Protein AF-A0AA44EI32-F1 (afdb_monomer)

Nearest PDB structures (foldseek):
  4z9c-assembly1_F  TM=4.780E-01  e=6.958E+00  Escherichia coli
  2qux-assembly4_K  TM=3.886E-01  e=5.516E+00  Pseudomonas phage PP7
  7zkg-assembly1_A  TM=3.079E-01  e=2.592E+00  Streptomyces griseofuscus

Secondary structure (DSSP, 8-state):
-EE--EEEPPPTTSSSPPPP-S--SSTTT-HHHHHHH-S-EEESSSSS---EE---STT-SHHHHTT-EEEESS-GGG--SGGGSS-EEESSSEEEEEEEEEEEEE-TTSSEEEEEEEEEEE-GGGT--S--EEEEEEEEEEEPPPPPP--

Sequence (151 aa):
MWFDIHLETANYNSERDIKDSSNYASDWDAPYSWENYQSCVLSSDDWHNGRIRICSKDEYTPEFLDGLELLIDPSPETITDRNDFAFQIYLLGHDTVAKHKIKFDRIGNSNRFKITWFGKIARTYVGDHDFKHNFSVMVTSAEFPRLPETL

Mean predicted aligned error: 4.56 Å

Foldseek 3Di:
DWDKDKDKDAFLCPVHDDDFDDDDPDLVRGSVLSNVLGIKIKILPPPANLIHDDDDPVCQDLVNQAFDKDFFQLPVVVPDDQRNGSMWIRGSHGWGKHRKIWHWHDDPPAQWTKIKIKTFIARPVVPGPDRPGMDIDIDPIDGRDDDPPDD

Structure (mmCIF, N/CA/C/O backbone):
data_AF-A0AA44EI32-F1
#
_entry.id   AF-A0AA44EI32-F1
#
loop_
_atom_site.group_PDB
_atom_site.id
_atom_site.type_symbol
_atom_site.label_atom_id
_atom_site.label_alt_id
_atom_site.label_comp_id
_atom_site.label_asym_id
_atom_site.label_entity_id
_atom_site.label_seq_id
_atom_site.pdbx_PDB_ins_code
_atom_site.Cartn_x
_atom_site.Cartn_y
_atom_site.Cartn_z
_atom_site.occupancy
_atom_site.B_iso_or_equiv
_atom_site.auth_seq_id
_atom_site.auth_comp_id
_atom_site.auth_asym_id
_atom_site.auth_atom_id
_atom_site.pdbx_PDB_model_num
ATOM 1 N N . MET A 1 1 ? -8.379 11.515 12.839 1.00 92.50 1 MET A N 1
ATOM 2 C CA . MET A 1 1 ? -7.386 10.458 12.644 1.00 92.50 1 MET A CA 1
ATOM 3 C C . MET A 1 1 ? -6.884 10.484 11.226 1.00 92.50 1 MET A C 1
ATOM 5 O O . MET A 1 1 ? -7.684 10.500 10.294 1.00 92.50 1 MET A O 1
ATOM 9 N N . TRP A 1 2 ? -5.566 10.532 11.108 1.00 92.62 2 TRP A N 1
ATOM 10 C CA . TRP A 1 2 ? -4.834 10.407 9.859 1.00 92.62 2 TRP A CA 1
ATOM 11 C C . TRP A 1 2 ? -3.986 9.152 9.965 1.00 92.62 2 TRP A C 1
ATOM 13 O O . TRP A 1 2 ? -3.463 8.884 11.049 1.00 92.62 2 TRP A O 1
ATOM 23 N N . PHE A 1 3 ? -3.919 8.380 8.892 1.00 92.81 3 PHE A N 1
ATOM 24 C CA . PHE A 1 3 ? -3.063 7.209 8.808 1.00 92.81 3 PHE A CA 1
ATOM 25 C C . PHE A 1 3 ? -1.874 7.521 7.917 1.00 92.81 3 PHE A C 1
ATOM 27 O O . PHE A 1 3 ? -2.048 8.064 6.824 1.00 92.81 3 PHE A O 1
ATOM 34 N N . ASP A 1 4 ? -0.713 7.098 8.397 1.00 93.25 4 ASP A N 1
ATOM 35 C CA . ASP A 1 4 ? 0.4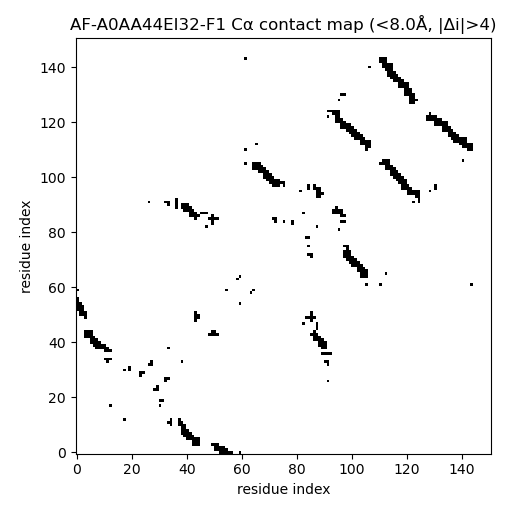62 6.867 7.579 1.00 93.25 4 ASP A CA 1
ATOM 36 C C . ASP A 1 4 ? 0.580 5.351 7.390 1.00 93.25 4 ASP A C 1
ATOM 38 O O . ASP A 1 4 ? 0.490 4.582 8.353 1.00 93.25 4 ASP A O 1
ATOM 42 N N . ILE A 1 5 ? 0.666 4.912 6.137 1.00 93.62 5 ILE A N 1
ATOM 43 C CA . ILE A 1 5 ? 0.754 3.500 5.775 1.00 93.62 5 ILE A CA 1
ATOM 44 C C . ILE A 1 5 ? 2.038 3.320 4.974 1.00 93.62 5 ILE A C 1
ATOM 46 O O . ILE A 1 5 ? 2.211 3.921 3.916 1.00 93.62 5 ILE A O 1
ATOM 50 N N . HIS A 1 6 ? 2.898 2.447 5.482 1.00 94.88 6 HIS A N 1
ATOM 51 C CA . HIS A 1 6 ? 4.189 2.125 4.901 1.00 94.88 6 HIS A CA 1
ATOM 52 C C . HIS A 1 6 ? 4.302 0.608 4.738 1.00 94.88 6 HIS A C 1
ATOM 54 O O . HIS A 1 6 ? 3.961 -0.157 5.646 1.00 94.88 6 HIS A O 1
ATOM 60 N N . LEU A 1 7 ? 4.777 0.172 3.576 1.00 95.06 7 LEU A N 1
ATOM 61 C CA . LEU A 1 7 ? 5.176 -1.199 3.308 1.00 95.06 7 LEU A CA 1
ATOM 62 C C . LEU A 1 7 ? 6.589 -1.215 2.761 1.00 95.06 7 LEU A C 1
ATOM 64 O O . LEU A 1 7 ? 6.894 -0.518 1.798 1.00 95.06 7 LEU A O 1
ATOM 68 N N . GLU A 1 8 ? 7.384 -2.121 3.304 1.00 95.75 8 GLU A N 1
ATOM 69 C CA . GLU A 1 8 ? 8.676 -2.484 2.760 1.00 95.75 8 GLU A CA 1
ATOM 70 C C . GLU A 1 8 ? 8.752 -4.009 2.671 1.00 95.75 8 GLU A C 1
ATOM 72 O O . GLU A 1 8 ? 8.406 -4.727 3.617 1.00 95.75 8 GLU A O 1
ATOM 77 N N . THR A 1 9 ? 9.150 -4.526 1.510 1.00 93.69 9 THR A N 1
ATOM 78 C CA . THR A 1 9 ? 9.462 -5.951 1.376 1.00 93.69 9 THR A CA 1
ATOM 79 C C . THR A 1 9 ? 10.836 -6.239 1.964 1.00 93.69 9 THR A C 1
ATOM 81 O O . THR A 1 9 ? 11.702 -5.372 2.004 1.00 93.69 9 THR A O 1
ATOM 84 N N . ALA A 1 10 ? 11.100 -7.494 2.323 1.00 93.62 10 ALA A N 1
ATOM 85 C CA . ALA A 1 10 ? 12.484 -7.916 2.507 1.00 93.62 10 ALA A CA 1
ATOM 86 C C . ALA A 1 10 ? 13.301 -7.662 1.223 1.00 93.62 10 ALA A C 1
ATOM 88 O O . AL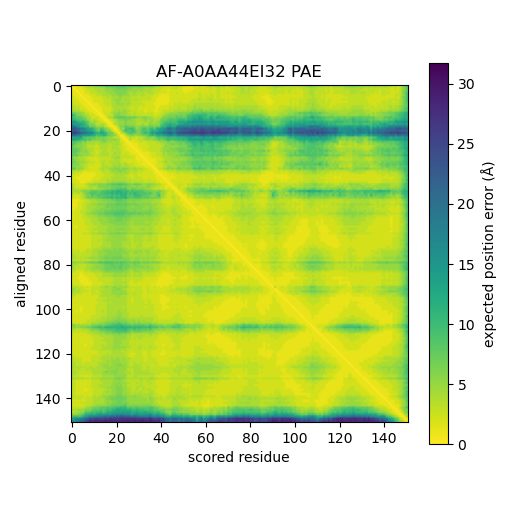A A 1 10 ? 12.741 -7.552 0.124 1.00 93.62 10 ALA A O 1
ATOM 89 N N . ASN A 1 11 ? 14.626 -7.618 1.366 1.00 92.56 11 ASN A N 1
ATOM 90 C CA . ASN A 1 11 ? 15.524 -7.548 0.218 1.00 92.56 11 ASN A CA 1
ATOM 91 C C . ASN A 1 11 ? 15.239 -8.701 -0.755 1.00 92.56 11 ASN A C 1
ATOM 93 O O . ASN A 1 11 ? 14.984 -9.832 -0.333 1.00 92.56 11 ASN A O 1
ATOM 97 N N . TYR A 1 12 ? 15.339 -8.432 -2.052 1.00 90.19 12 TYR A N 1
ATOM 98 C CA . TYR A 1 12 ? 15.014 -9.374 -3.119 1.00 90.19 12 TYR A CA 1
ATOM 99 C C . TYR A 1 12 ? 15.799 -10.695 -3.018 1.00 90.19 12 TYR A C 1
ATOM 101 O O . TYR A 1 12 ? 15.270 -11.766 -3.308 1.00 90.19 12 TYR A O 1
ATOM 109 N N . ASN A 1 13 ? 17.040 -10.636 -2.535 1.00 88.94 13 ASN A N 1
ATOM 110 C CA . ASN A 1 13 ? 17.923 -11.788 -2.333 1.00 88.94 13 ASN A CA 1
ATOM 111 C C . ASN A 1 13 ? 17.872 -12.385 -0.909 1.00 88.94 13 ASN A C 1
ATOM 113 O O . ASN A 1 13 ? 18.720 -13.199 -0.553 1.00 88.94 13 ASN A O 1
ATOM 117 N N . SER A 1 14 ? 16.901 -12.001 -0.074 1.00 90.81 14 SER A N 1
ATOM 118 C CA . SER A 1 14 ? 16.843 -12.436 1.334 1.00 90.81 14 SER A CA 1
ATOM 119 C C . SER A 1 14 ? 16.556 -13.930 1.524 1.00 90.81 14 SER A C 1
ATOM 121 O O . SER A 1 14 ? 16.984 -14.510 2.520 1.00 90.81 14 SER A O 1
ATOM 123 N N . GLU A 1 15 ? 15.858 -14.566 0.582 1.00 86.56 15 GLU A N 1
ATOM 124 C CA . GLU A 1 15 ? 15.464 -15.979 0.686 1.00 86.56 15 GLU A CA 1
ATOM 125 C C . GLU A 1 15 ? 16.346 -16.920 -0.146 1.00 86.56 15 GLU A C 1
ATOM 127 O O . GLU A 1 15 ? 16.324 -18.136 0.059 1.00 86.56 15 GLU A O 1
ATOM 132 N N . ARG A 1 16 ? 17.100 -16.385 -1.116 1.00 83.44 16 ARG A N 1
ATOM 133 C CA . ARG A 1 16 ? 17.924 -17.177 -2.035 1.00 83.44 16 ARG A CA 1
ATOM 134 C C . ARG A 1 16 ? 18.987 -16.338 -2.732 1.00 83.44 16 ARG A C 1
ATOM 136 O O . ARG A 1 16 ? 18.761 -15.171 -3.043 1.00 83.44 16 ARG A O 1
ATOM 143 N N . ASP A 1 17 ? 20.066 -17.006 -3.124 1.00 83.81 17 ASP A N 1
ATOM 144 C CA . ASP A 1 17 ? 21.022 -16.451 -4.077 1.00 83.81 17 ASP A CA 1
ATOM 145 C C . ASP A 1 17 ? 20.391 -16.329 -5.470 1.00 83.81 17 ASP A C 1
ATOM 147 O O . ASP A 1 17 ? 19.712 -17.240 -5.972 1.00 83.81 17 ASP A O 1
ATOM 151 N N . ILE A 1 18 ? 20.653 -15.205 -6.125 1.00 81.75 18 ILE A N 1
ATOM 152 C CA . ILE A 1 18 ? 20.192 -14.934 -7.479 1.00 81.75 18 ILE A CA 1
ATOM 153 C C . ILE A 1 18 ? 21.303 -15.307 -8.459 1.00 81.75 18 ILE A C 1
ATOM 155 O O . ILE A 1 18 ? 22.411 -14.779 -8.422 1.00 81.75 18 ILE A O 1
ATOM 159 N N . LYS A 1 19 ? 21.009 -16.250 -9.357 1.00 76.94 19 LYS A N 1
ATOM 160 C CA . LYS A 1 19 ? 21.884 -16.563 -10.489 1.00 76.94 19 LYS A CA 1
ATOM 161 C C . LYS A 1 19 ? 21.420 -15.757 -11.684 1.00 76.94 19 LYS A C 1
ATOM 163 O O . LYS A 1 19 ? 20.290 -15.946 -12.131 1.00 76.94 19 LYS A O 1
ATOM 168 N N . ASP A 1 20 ? 22.289 -14.892 -12.183 1.00 73.75 20 ASP A N 1
ATOM 169 C CA . ASP A 1 20 ? 21.972 -14.063 -13.333 1.00 73.75 20 ASP A CA 1
ATOM 170 C C . ASP A 1 20 ? 22.254 -14.794 -14.657 1.00 73.75 20 ASP A C 1
ATOM 172 O O . ASP A 1 20 ? 23.209 -15.563 -14.792 1.00 73.75 20 ASP A O 1
ATOM 176 N N . SER A 1 21 ? 21.389 -14.563 -15.635 1.00 73.88 21 SER A N 1
ATOM 177 C CA . SER A 1 21 ? 21.465 -15.060 -17.004 1.00 73.88 21 SER A CA 1
ATOM 178 C C . SER A 1 21 ? 21.317 -13.877 -17.956 1.00 73.88 21 SER A C 1
ATOM 180 O O . SER A 1 21 ? 20.648 -12.906 -17.642 1.00 73.88 21 SER A O 1
ATOM 182 N N . SER A 1 22 ? 21.930 -13.918 -19.132 1.00 67.62 22 SER A N 1
ATOM 183 C CA . SER A 1 22 ? 22.077 -12.711 -19.954 1.00 67.62 22 SER A CA 1
ATOM 184 C C . SER A 1 22 ? 20.922 -12.410 -20.925 1.00 67.62 22 SER A C 1
ATOM 186 O O . SER A 1 22 ? 21.109 -11.589 -21.815 1.00 67.62 22 SER A O 1
ATOM 188 N N . ASN A 1 23 ? 19.739 -13.026 -20.789 1.00 80.56 23 ASN A N 1
ATOM 189 C CA . ASN A 1 23 ? 18.624 -12.842 -21.734 1.00 80.56 23 ASN A CA 1
ATOM 190 C C . ASN A 1 23 ? 17.257 -12.766 -21.028 1.00 80.56 23 ASN A C 1
ATOM 192 O O . ASN A 1 23 ? 16.632 -13.799 -20.782 1.00 80.56 23 ASN A O 1
ATOM 196 N N . TYR A 1 24 ? 16.762 -11.550 -20.780 1.00 84.94 24 TYR A N 1
ATOM 197 C CA . TYR A 1 24 ? 15.423 -11.298 -20.229 1.00 84.94 24 TYR A CA 1
ATOM 198 C C . TYR A 1 24 ? 14.552 -10.515 -21.210 1.00 84.94 24 TYR A C 1
ATOM 200 O O . TYR A 1 24 ? 15.053 -9.704 -21.988 1.00 84.94 24 TYR A O 1
ATOM 208 N N . ALA A 1 25 ? 13.242 -10.761 -21.174 1.00 85.81 25 ALA A N 1
ATOM 209 C CA . ALA A 1 25 ? 12.279 -10.079 -22.037 1.00 85.81 25 ALA A CA 1
ATOM 210 C C . ALA A 1 25 ? 11.913 -8.671 -21.532 1.00 85.81 25 ALA A C 1
ATOM 212 O O . ALA A 1 25 ? 11.505 -7.826 -22.329 1.00 85.81 25 ALA A O 1
ATOM 213 N N . SER A 1 26 ? 12.053 -8.415 -20.228 1.00 85.25 26 SER A N 1
ATOM 214 C CA . SER A 1 26 ? 11.779 -7.122 -19.600 1.00 85.25 26 SER A CA 1
ATOM 215 C C . SER A 1 26 ? 12.538 -6.958 -18.279 1.00 85.25 26 SER A C 1
ATOM 217 O O . SER A 1 26 ? 13.021 -7.939 -17.712 1.00 85.25 26 SER A O 1
ATOM 219 N N . ASP A 1 27 ? 12.577 -5.734 -17.744 1.00 84.81 27 ASP A N 1
ATOM 220 C CA . ASP A 1 27 ? 13.154 -5.459 -16.420 1.00 84.81 27 ASP A CA 1
ATOM 221 C C . ASP A 1 27 ? 12.444 -6.219 -15.292 1.00 84.81 27 ASP A C 1
ATOM 223 O O . ASP A 1 27 ? 13.075 -6.571 -14.302 1.00 84.81 27 ASP A O 1
ATOM 227 N N . TRP A 1 28 ? 11.143 -6.496 -15.441 1.00 86.75 28 TRP A N 1
ATOM 228 C CA . TRP A 1 28 ? 10.377 -7.280 -14.470 1.00 86.75 28 TRP A CA 1
ATOM 229 C C . TRP A 1 28 ? 10.840 -8.738 -14.423 1.00 86.75 28 TRP A C 1
ATOM 231 O O . TRP A 1 28 ? 10.767 -9.368 -13.369 1.00 86.75 28 TRP A O 1
ATOM 241 N N . ASP A 1 29 ? 11.352 -9.258 -15.540 1.00 87.00 29 ASP A N 1
ATOM 242 C CA . ASP A 1 29 ? 11.863 -10.625 -15.648 1.00 87.00 29 ASP A CA 1
ATOM 243 C C . ASP A 1 29 ? 13.344 -10.732 -15.254 1.00 87.00 29 ASP A C 1
ATOM 245 O O . ASP A 1 29 ? 13.836 -11.839 -15.042 1.00 87.00 29 ASP A O 1
ATOM 249 N N . ALA A 1 30 ? 14.055 -9.601 -15.168 1.00 88.69 30 ALA A N 1
ATOM 250 C CA . ALA A 1 30 ? 15.494 -9.531 -14.944 1.00 88.69 30 ALA A CA 1
ATOM 251 C C . ALA A 1 30 ? 15.830 -9.425 -13.445 1.00 88.69 30 ALA A C 1
ATOM 253 O O . ALA A 1 30 ? 15.662 -8.354 -12.861 1.00 88.69 30 ALA A O 1
ATOM 254 N N . PRO A 1 31 ? 16.369 -10.475 -12.794 1.00 88.19 31 PRO A N 1
ATOM 255 C CA . PRO A 1 31 ? 16.704 -10.451 -11.373 1.00 88.19 31 PRO A CA 1
ATOM 256 C C . PRO A 1 31 ? 17.673 -9.331 -10.979 1.00 88.19 31 PRO A C 1
ATOM 258 O O . PRO A 1 31 ? 17.522 -8.768 -9.900 1.00 88.19 31 PRO A O 1
ATOM 261 N N . TYR A 1 32 ? 18.612 -8.967 -11.861 1.00 84.44 32 TYR A N 1
ATOM 262 C CA . TYR A 1 32 ? 19.514 -7.829 -11.656 1.00 84.44 32 TYR A CA 1
ATOM 263 C C . TYR A 1 32 ? 18.759 -6.512 -11.425 1.00 84.44 32 TYR A C 1
ATOM 265 O O . TYR A 1 32 ? 19.161 -5.719 -10.576 1.00 84.44 32 TYR A O 1
ATOM 273 N N . SER A 1 33 ? 17.645 -6.281 -12.130 1.00 87.56 33 SER A N 1
ATOM 274 C CA . SER A 1 33 ? 16.826 -5.084 -11.930 1.00 87.56 33 SER A CA 1
ATOM 275 C C . SER A 1 33 ? 16.333 -5.017 -10.490 1.00 87.56 33 SER A C 1
ATOM 277 O O . SER A 1 33 ? 16.551 -4.017 -9.823 1.00 87.56 33 SER A O 1
ATOM 279 N N . TRP A 1 34 ? 15.772 -6.104 -9.968 1.00 88.62 34 TRP A N 1
ATOM 280 C CA . TRP A 1 34 ? 15.291 -6.178 -8.588 1.00 88.62 34 TRP A CA 1
ATOM 281 C C . TRP A 1 34 ? 16.409 -6.073 -7.545 1.00 88.62 34 TRP A C 1
ATOM 283 O O . TRP A 1 34 ? 16.233 -5.402 -6.532 1.00 88.62 34 TRP A O 1
ATOM 293 N N . GLU A 1 35 ? 17.571 -6.687 -7.791 1.00 86.06 35 GLU A N 1
ATOM 294 C CA . GLU A 1 35 ? 18.724 -6.563 -6.891 1.00 86.06 35 GLU A CA 1
ATOM 295 C C . GLU A 1 35 ? 19.225 -5.124 -6.768 1.00 86.06 35 GLU A C 1
ATOM 297 O O . GLU A 1 35 ? 19.565 -4.700 -5.664 1.00 86.06 35 GLU A O 1
ATOM 302 N N . ASN A 1 36 ? 19.231 -4.357 -7.862 1.00 86.31 36 ASN A N 1
ATOM 303 C CA . ASN A 1 36 ? 19.679 -2.962 -7.831 1.00 86.31 36 ASN A CA 1
ATOM 304 C C . ASN A 1 36 ? 18.823 -2.080 -6.921 1.00 86.31 36 ASN A C 1
ATOM 306 O O . ASN A 1 36 ? 19.341 -1.133 -6.333 1.00 86.31 36 ASN A O 1
ATOM 310 N N . TYR A 1 37 ? 17.527 -2.372 -6.827 1.00 86.19 37 TYR A N 1
ATOM 311 C CA . TYR A 1 37 ? 16.586 -1.604 -6.012 1.00 86.19 37 TYR A CA 1
ATOM 312 C C . TYR A 1 37 ? 16.361 -2.213 -4.623 1.00 86.19 37 TYR A C 1
ATOM 314 O O . TYR A 1 37 ? 15.800 -1.552 -3.758 1.00 86.19 37 TYR A O 1
ATOM 322 N N . GLN A 1 38 ? 16.891 -3.417 -4.386 1.00 88.88 38 GLN A N 1
ATOM 323 C CA . GLN A 1 38 ? 16.936 -4.144 -3.115 1.00 88.88 38 GLN A CA 1
ATOM 324 C C . GLN A 1 38 ? 15.567 -4.540 -2.559 1.00 88.88 38 GLN A C 1
ATOM 326 O O . GLN A 1 38 ? 15.253 -5.728 -2.547 1.00 88.88 38 GLN A O 1
ATOM 331 N N . SER A 1 39 ? 14.765 -3.586 -2.098 1.00 93.00 39 SER A N 1
ATOM 332 C CA . SER A 1 39 ? 13.432 -3.787 -1.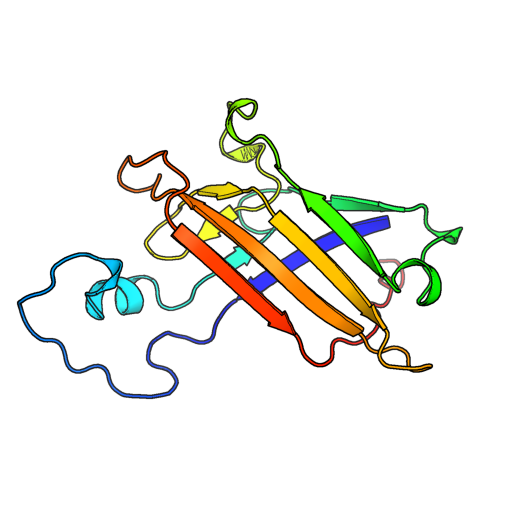534 1.00 93.00 39 SER A CA 1
ATOM 333 C C . SER A 1 39 ? 12.402 -2.953 -2.295 1.00 93.00 39 SER A C 1
ATOM 335 O O . SER A 1 39 ? 12.702 -1.919 -2.889 1.00 93.00 39 SER A O 1
ATOM 337 N N . CYS A 1 40 ? 11.154 -3.419 -2.296 1.00 94.50 40 CYS A N 1
ATOM 338 C CA . CYS A 1 40 ? 10.030 -2.595 -2.705 1.00 94.50 40 CYS A CA 1
ATOM 339 C C . CYS A 1 40 ? 9.565 -1.785 -1.502 1.00 94.50 40 CYS A C 1
ATOM 341 O O . CYS A 1 40 ? 9.117 -2.379 -0.520 1.00 94.50 40 CYS A O 1
ATOM 343 N N . VAL A 1 41 ? 9.573 -0.461 -1.621 1.00 96.75 41 VAL A N 1
ATOM 344 C CA . VAL A 1 41 ? 8.997 0.451 -0.631 1.00 96.75 41 VAL A CA 1
ATOM 345 C C . VAL A 1 41 ? 7.773 1.134 -1.227 1.00 96.75 41 VAL A C 1
ATOM 347 O O . VAL A 1 41 ? 7.822 1.664 -2.334 1.00 96.75 41 VAL A O 1
ATOM 350 N N . LEU A 1 42 ? 6.667 1.123 -0.494 1.00 96.88 42 LEU A N 1
ATOM 351 C CA . LEU A 1 42 ? 5.411 1.783 -0.828 1.00 96.88 42 LEU A CA 1
ATOM 352 C C . LEU A 1 42 ? 4.949 2.547 0.411 1.00 96.88 42 LEU A C 1
ATOM 354 O O . LEU A 1 42 ? 4.526 1.922 1.382 1.00 96.88 42 LEU A O 1
ATOM 358 N N . SER A 1 43 ? 5.013 3.877 0.382 1.00 96.56 43 SER A N 1
ATOM 359 C CA . SER A 1 43 ? 4.744 4.682 1.576 1.00 96.56 43 SER A CA 1
ATOM 360 C C . SER A 1 43 ? 3.930 5.938 1.303 1.00 96.56 43 SER A C 1
ATOM 362 O O . SER A 1 43 ? 4.054 6.551 0.241 1.00 96.56 43 SER A O 1
ATOM 364 N N . SER A 1 44 ? 3.112 6.329 2.282 1.00 95.12 44 SER A N 1
ATOM 365 C CA . SER A 1 44 ? 2.455 7.638 2.343 1.00 95.12 44 SER A CA 1
ATOM 366 C C . SER A 1 44 ? 3.299 8.720 3.032 1.00 95.12 44 SER A C 1
ATOM 368 O O . SER A 1 44 ? 2.897 9.880 3.013 1.00 95.12 44 SER A O 1
ATOM 370 N N . ASP A 1 45 ? 4.420 8.369 3.669 1.00 93.06 45 ASP A N 1
ATOM 371 C CA . ASP A 1 45 ? 5.257 9.305 4.446 1.00 93.06 45 ASP A CA 1
ATOM 372 C C . ASP A 1 45 ? 6.736 9.362 4.022 1.00 93.06 45 ASP A C 1
ATOM 374 O O . ASP A 1 45 ? 7.453 10.283 4.422 1.00 93.06 45 ASP A O 1
ATOM 378 N N . ASP A 1 46 ? 7.183 8.449 3.156 1.00 89.31 46 ASP A N 1
ATOM 379 C CA . ASP A 1 46 ? 8.490 8.571 2.515 1.00 89.31 46 ASP A CA 1
ATOM 380 C C . ASP A 1 46 ? 8.402 9.489 1.295 1.00 89.31 46 ASP A C 1
ATOM 382 O O . ASP A 1 46 ? 7.435 9.467 0.523 1.00 89.31 46 ASP A O 1
ATOM 386 N N . TRP A 1 47 ? 9.443 10.306 1.115 1.00 90.75 47 TRP A N 1
ATOM 387 C CA . TRP A 1 47 ? 9.634 11.287 0.030 1.00 90.75 47 TRP A CA 1
ATOM 388 C C . TRP A 1 47 ? 8.584 12.408 -0.075 1.00 90.75 47 TRP A C 1
ATOM 390 O O . TRP A 1 47 ? 8.837 13.406 -0.747 1.00 90.75 47 TRP A O 1
ATOM 400 N N . HIS A 1 48 ? 7.441 12.283 0.597 1.00 87.69 48 HIS A N 1
ATOM 401 C CA . HIS A 1 48 ? 6.337 13.241 0.618 1.00 87.69 48 HIS A CA 1
ATOM 402 C C . HIS A 1 48 ? 5.451 13.007 1.858 1.00 87.69 48 HIS A C 1
ATOM 404 O O . HIS A 1 48 ? 5.720 12.119 2.658 1.00 87.6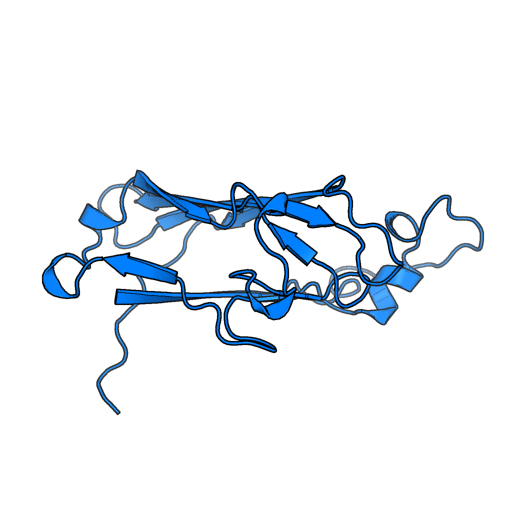9 48 HIS A O 1
ATOM 410 N N . ASN A 1 49 ? 4.392 13.803 2.028 1.00 86.19 49 ASN A N 1
ATOM 411 C CA . ASN A 1 49 ? 3.457 13.686 3.150 1.00 86.19 49 ASN A CA 1
ATOM 412 C C . ASN A 1 49 ? 2.019 13.503 2.639 1.00 86.19 49 ASN A C 1
ATOM 414 O O . ASN A 1 49 ? 1.251 14.464 2.576 1.00 86.19 49 ASN A O 1
ATOM 418 N N . GLY A 1 50 ? 1.689 12.273 2.246 1.00 86.44 50 GLY A N 1
ATOM 419 C CA . GLY A 1 50 ? 0.422 11.902 1.618 1.00 86.44 50 GLY A CA 1
ATOM 420 C C . GLY A 1 50 ? -0.746 11.678 2.582 1.00 86.44 50 GLY A C 1
ATOM 421 O O . GLY A 1 50 ? -1.884 11.751 2.132 1.00 86.44 50 GLY A O 1
ATOM 422 N N . ARG A 1 51 ? -0.479 11.427 3.880 1.00 88.19 51 ARG A N 1
ATOM 423 C CA . ARG A 1 51 ? -1.426 11.277 5.018 1.00 88.19 51 ARG A CA 1
ATOM 424 C C . ARG A 1 51 ? -2.897 11.065 4.647 1.00 88.19 51 ARG A C 1
ATOM 426 O O . ARG A 1 51 ? -3.599 11.979 4.219 1.00 88.19 51 ARG A O 1
ATOM 433 N N . ILE A 1 52 ? -3.452 9.912 5.001 1.00 93.38 52 ILE A N 1
ATOM 434 C CA . ILE A 1 52 ? -4.829 9.567 4.622 1.00 93.38 52 ILE A CA 1
ATOM 435 C C . ILE A 1 52 ? -5.791 9.892 5.764 1.00 93.38 52 ILE A C 1
ATOM 437 O O . ILE A 1 52 ? -5.674 9.351 6.865 1.00 93.38 52 ILE A O 1
ATOM 441 N N . ARG A 1 53 ? -6.774 10.770 5.529 1.00 93.44 53 ARG A N 1
ATOM 442 C CA . ARG A 1 53 ? -7.803 11.090 6.533 1.00 93.44 53 ARG A CA 1
ATOM 443 C C . ARG A 1 53 ? -8.813 9.950 6.642 1.00 93.44 53 ARG A C 1
ATOM 445 O O . ARG A 1 53 ? -9.452 9.609 5.655 1.00 93.44 53 ARG A O 1
ATOM 452 N N . ILE A 1 54 ? -9.007 9.427 7.854 1.00 94.44 54 ILE A N 1
ATOM 453 C CA . ILE A 1 54 ? -9.869 8.259 8.099 1.00 94.44 54 ILE A CA 1
ATOM 454 C C . ILE A 1 54 ? -11.174 8.637 8.804 1.00 94.44 54 ILE A C 1
ATOM 456 O O . ILE A 1 54 ? -12.256 8.477 8.253 1.00 94.44 54 ILE A O 1
ATOM 460 N N . CYS A 1 55 ? -11.085 9.153 10.026 1.00 94.31 55 CYS A N 1
ATOM 461 C CA . CYS A 1 55 ? -12.245 9.448 10.875 1.00 94.31 55 CYS A CA 1
ATOM 462 C C . CYS A 1 55 ? -11.911 10.530 11.907 1.00 94.31 55 CYS A C 1
ATOM 464 O O . CYS A 1 55 ? -10.789 11.045 11.926 1.00 94.31 55 CYS A O 1
ATOM 466 N N . SER A 1 56 ? -12.850 10.923 12.765 1.00 94.94 56 SER A N 1
ATOM 467 C CA . SER A 1 56 ? -12.531 11.707 13.967 1.00 94.94 56 SER A CA 1
ATOM 468 C C . SER A 1 56 ? -11.824 10.845 15.027 1.00 94.94 56 SER A C 1
ATOM 470 O O . SER A 1 56 ? -11.736 9.628 14.899 1.00 94.94 56 SER A O 1
ATOM 472 N N . LYS A 1 57 ? -11.259 11.469 16.070 1.00 93.25 57 LYS A N 1
ATOM 473 C CA . LYS A 1 57 ? -10.600 10.721 17.156 1.00 93.25 57 LYS A CA 1
ATOM 474 C C . LYS A 1 57 ? -11.596 9.862 17.943 1.00 93.25 57 LYS A C 1
ATOM 476 O O . LYS A 1 57 ? -11.251 8.745 18.304 1.00 93.25 57 LYS A O 1
ATOM 481 N N . ASP A 1 58 ? -12.806 10.365 18.166 1.00 93.62 58 ASP A N 1
ATOM 482 C CA . ASP A 1 58 ? -13.827 9.688 18.975 1.00 93.62 58 ASP A CA 1
ATOM 483 C C . ASP A 1 58 ? -14.421 8.462 18.263 1.00 93.62 58 ASP A C 1
ATOM 485 O O . ASP A 1 58 ? -14.866 7.519 18.907 1.00 93.62 58 ASP A O 1
ATOM 489 N N . GLU A 1 59 ? -14.373 8.444 16.930 1.00 95.25 59 GLU A N 1
ATOM 490 C CA . GLU A 1 59 ? -14.792 7.303 16.108 1.00 95.25 59 GLU A CA 1
ATOM 491 C C . GLU A 1 59 ? -13.717 6.210 16.009 1.00 95.25 59 GLU A C 1
ATOM 493 O O . GLU A 1 59 ? -14.015 5.098 15.575 1.00 95.25 59 GLU A O 1
ATOM 498 N N . TYR A 1 60 ? -12.467 6.498 16.391 1.00 95.19 60 TYR A N 1
ATOM 499 C CA . TYR A 1 60 ? -11.338 5.591 16.193 1.00 95.19 60 TYR A CA 1
ATOM 500 C C . TYR A 1 60 ? -11.375 4.401 17.156 1.00 95.19 60 TYR A C 1
ATOM 502 O O . TYR A 1 60 ? -10.767 4.399 18.227 1.00 95.19 60 TYR A O 1
ATOM 510 N N . THR A 1 61 ? -12.102 3.372 16.739 1.00 95.25 61 THR A N 1
ATOM 511 C CA . THR A 1 61 ? -12.368 2.152 17.499 1.00 95.25 61 THR A CA 1
ATOM 512 C C . THR A 1 61 ? -12.131 0.917 16.625 1.00 95.25 61 THR A C 1
ATOM 514 O O . THR A 1 61 ? -12.204 1.013 15.394 1.00 95.25 61 THR A O 1
ATOM 517 N N . PRO A 1 62 ? -11.855 -0.260 17.215 1.00 95.69 62 PRO A N 1
ATOM 518 C CA . PRO A 1 62 ? -11.790 -1.507 16.458 1.00 95.69 62 PRO A CA 1
ATOM 519 C C . PRO A 1 62 ? -13.073 -1.802 15.669 1.00 95.69 62 PRO A C 1
ATOM 521 O O . PRO A 1 62 ? -13.003 -2.341 14.572 1.00 95.69 62 PRO A O 1
ATOM 524 N N . GLU A 1 63 ? -14.233 -1.437 16.213 1.00 95.81 63 GLU A N 1
ATOM 525 C CA . GLU A 1 63 ? -15.543 -1.612 15.583 1.00 95.81 63 GLU A CA 1
ATOM 526 C C . GLU A 1 63 ? -15.703 -0.727 14.345 1.00 95.81 63 GLU A C 1
ATOM 528 O O . GLU A 1 63 ? -16.271 -1.168 13.354 1.00 95.81 63 GLU A O 1
ATOM 533 N N . PHE A 1 64 ? -15.174 0.498 14.375 1.00 95.88 64 PHE A N 1
ATOM 534 C CA . PHE A 1 64 ? -15.177 1.384 13.213 1.00 95.88 64 PHE A CA 1
ATOM 535 C C . PHE A 1 64 ? -14.285 0.862 12.076 1.00 95.88 64 PHE A C 1
ATOM 537 O O . PHE A 1 64 ? -14.644 0.986 10.908 1.00 95.88 64 PHE A O 1
ATOM 544 N N . LEU A 1 65 ? -13.113 0.300 12.401 1.00 95.88 65 LEU A N 1
ATOM 545 C CA . LEU A 1 65 ? -12.213 -0.250 11.381 1.00 95.88 65 LEU A CA 1
ATOM 546 C C . LEU A 1 65 ? -12.711 -1.571 10.790 1.00 95.88 65 LEU A C 1
ATOM 548 O O . LEU A 1 65 ? -12.269 -1.940 9.705 1.00 95.88 65 LEU A O 1
ATOM 552 N N . ASP A 1 66 ? -13.589 -2.299 11.478 1.00 97.19 66 ASP A N 1
ATOM 553 C CA . ASP A 1 66 ? -14.084 -3.580 10.988 1.00 97.19 66 ASP A CA 1
ATOM 554 C C . ASP A 1 66 ? -14.951 -3.405 9.733 1.00 97.19 66 ASP A C 1
ATOM 556 O O . ASP A 1 66 ? -16.016 -2.791 9.757 1.00 97.19 66 ASP A O 1
ATOM 560 N N . GLY A 1 67 ? -14.471 -3.934 8.609 1.00 96.81 67 GLY A N 1
ATOM 561 C CA . GLY A 1 67 ? -15.099 -3.794 7.301 1.00 96.81 67 GLY A CA 1
ATOM 562 C C . GLY A 1 67 ? -14.806 -2.467 6.596 1.00 96.81 67 GLY A C 1
ATOM 563 O O . GLY A 1 67 ? -15.311 -2.271 5.487 1.00 96.81 67 GLY A O 1
ATOM 564 N N . LEU A 1 68 ? -13.994 -1.576 7.181 1.00 97.50 68 LEU A N 1
ATOM 565 C CA . LEU A 1 68 ? -13.613 -0.316 6.545 1.00 97.50 68 LEU A CA 1
ATOM 566 C C . LEU A 1 68 ? -12.881 -0.592 5.228 1.00 97.50 68 LEU A C 1
ATOM 568 O O . LEU A 1 68 ? -11.895 -1.332 5.189 1.00 97.50 68 LEU A O 1
ATOM 572 N N . GLU A 1 69 ? -13.339 0.055 4.159 1.00 98.19 69 GLU A N 1
ATOM 573 C CA . GLU A 1 69 ? -12.708 0.024 2.845 1.00 98.19 69 GLU A CA 1
ATOM 574 C C . GLU A 1 69 ? -12.351 1.447 2.406 1.00 98.19 69 GLU A C 1
ATOM 576 O O . GLU A 1 69 ? -13.200 2.337 2.371 1.00 98.19 69 GLU A O 1
ATOM 581 N N . LEU A 1 70 ? -11.083 1.652 2.064 1.00 97.44 70 LEU A N 1
ATOM 582 C CA . LEU A 1 70 ? -10.538 2.911 1.580 1.00 97.44 70 LEU A CA 1
ATOM 583 C C . LEU A 1 70 ? -10.276 2.800 0.084 1.00 97.44 70 LEU A C 1
ATOM 585 O O . LEU A 1 70 ? -9.568 1.891 -0.355 1.00 97.44 70 LEU A O 1
ATOM 589 N N . LEU A 1 71 ? -10.807 3.755 -0.674 1.00 98.00 71 LEU A N 1
ATOM 590 C CA . LEU A 1 71 ? -10.454 3.982 -2.071 1.00 98.00 71 LEU A CA 1
ATOM 591 C C . LEU A 1 71 ? -9.603 5.248 -2.143 1.00 98.00 71 LEU A C 1
ATOM 593 O O . LEU A 1 71 ? -10.075 6.321 -1.773 1.00 98.00 71 LEU A O 1
ATOM 597 N N . ILE A 1 72 ? -8.355 5.112 -2.585 1.00 97.38 72 ILE A N 1
ATOM 598 C CA . ILE A 1 72 ? -7.376 6.206 -2.607 1.00 97.38 72 ILE A CA 1
ATOM 599 C C . ILE A 1 72 ? -6.818 6.324 -4.024 1.00 97.38 72 ILE A C 1
ATOM 601 O O . ILE A 1 72 ? -6.505 5.317 -4.664 1.00 97.38 72 ILE A O 1
ATOM 605 N N . ASP A 1 73 ? -6.764 7.556 -4.526 1.00 96.88 73 ASP A N 1
ATOM 606 C CA . ASP A 1 73 ? -6.408 7.900 -5.906 1.00 96.88 73 ASP A CA 1
ATOM 607 C C . ASP A 1 73 ? -7.131 7.037 -6.963 1.00 96.88 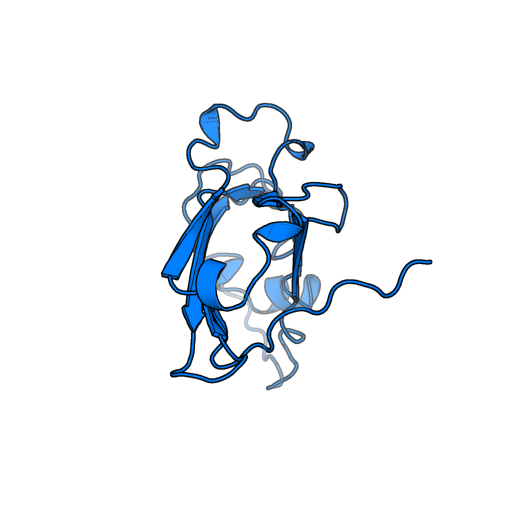73 ASP A C 1
ATOM 609 O O . ASP A 1 73 ? -6.483 6.425 -7.820 1.00 96.88 73 ASP A O 1
ATOM 613 N N . PRO A 1 74 ? -8.480 6.925 -6.921 1.00 97.19 74 PRO A N 1
ATOM 614 C CA . PRO A 1 74 ? -9.228 6.084 -7.862 1.00 97.19 74 PRO A CA 1
ATOM 615 C C . PRO A 1 74 ? -9.161 6.599 -9.311 1.00 97.19 74 PRO A C 1
ATOM 617 O O . PRO A 1 74 ? -9.280 5.804 -10.247 1.00 97.19 74 PRO A O 1
ATOM 620 N N . SER A 1 75 ? -8.934 7.904 -9.473 1.00 96.75 75 SER A N 1
ATOM 621 C CA . SER A 1 75 ? -8.856 8.635 -10.742 1.00 96.75 75 SER A CA 1
ATOM 622 C C . SER A 1 75 ? -7.485 9.305 -10.893 1.00 96.75 75 SER A C 1
ATOM 624 O O . SER A 1 75 ? -7.380 10.524 -10.781 1.00 96.75 75 SER A O 1
ATOM 626 N N . PRO A 1 76 ? -6.397 8.541 -11.103 1.00 95.69 76 PRO A N 1
ATOM 627 C CA . PRO A 1 76 ? -5.051 9.109 -11.193 1.00 95.69 76 PRO A CA 1
ATOM 628 C C . PRO A 1 76 ? -4.880 10.106 -12.345 1.00 95.69 76 PRO A C 1
ATOM 630 O O . PRO A 1 76 ? -4.001 10.954 -12.295 1.00 95.69 76 PRO A O 1
ATOM 633 N N . GLU A 1 77 ? -5.729 10.042 -13.369 1.00 94.12 77 GLU A N 1
ATOM 634 C CA . GLU A 1 77 ? -5.753 10.988 -14.485 1.00 94.12 77 GLU A CA 1
ATOM 635 C C . GLU A 1 77 ? -6.085 12.431 -14.077 1.00 94.12 77 GLU A C 1
ATOM 637 O O . GLU A 1 77 ? -5.793 13.357 -14.830 1.00 94.12 77 GLU A O 1
ATOM 642 N N . THR A 1 78 ? -6.696 12.640 -12.905 1.00 95.19 78 THR A N 1
ATOM 643 C CA . THR A 1 78 ? -6.977 13.985 -12.384 1.00 95.19 78 THR A CA 1
ATOM 644 C C . THR A 1 78 ? -5.816 14.563 -11.578 1.00 95.19 78 THR A C 1
ATOM 646 O O . THR A 1 78 ? -5.879 15.723 -11.180 1.00 95.19 78 THR A O 1
ATOM 649 N N . ILE A 1 79 ? -4.782 13.764 -11.305 1.00 93.56 79 ILE A N 1
ATOM 650 C CA . ILE A 1 79 ? -3.630 14.141 -10.490 1.00 93.56 79 ILE A CA 1
ATOM 651 C C . ILE A 1 79 ? -2.509 14.588 -11.432 1.00 93.56 79 ILE A C 1
ATOM 653 O O . ILE A 1 79 ? -2.001 13.803 -12.231 1.00 93.56 79 ILE A O 1
ATOM 657 N N . THR A 1 80 ? -2.151 15.871 -11.374 1.00 88.62 80 THR A N 1
ATOM 658 C CA . THR A 1 80 ? -1.187 16.473 -12.311 1.00 88.62 80 THR A CA 1
ATOM 659 C C . THR A 1 80 ? 0.229 16.552 -11.762 1.00 88.62 80 THR A C 1
ATOM 661 O O . THR A 1 80 ? 1.178 16.480 -12.541 1.00 88.62 80 THR A O 1
ATOM 664 N N . ASP A 1 81 ? 0.385 16.711 -10.445 1.00 89.38 81 ASP A N 1
ATOM 665 C CA . ASP A 1 81 ? 1.686 16.632 -9.787 1.00 89.38 81 ASP A CA 1
ATOM 666 C C . ASP A 1 81 ? 1.866 15.225 -9.218 1.00 89.38 81 ASP A C 1
ATOM 668 O O . ASP A 1 81 ? 1.008 14.687 -8.523 1.00 89.38 81 ASP A O 1
ATOM 672 N N . ARG A 1 82 ? 3.015 14.617 -9.494 1.00 85.06 82 ARG A N 1
ATOM 673 C CA . ARG A 1 82 ? 3.370 13.315 -8.935 1.00 85.06 82 ARG A CA 1
ATOM 674 C C . ARG A 1 82 ? 3.375 13.326 -7.398 1.00 85.06 82 ARG A C 1
ATOM 676 O O . ARG A 1 82 ? 3.115 12.293 -6.786 1.00 85.06 82 ARG A O 1
ATOM 683 N N . ASN A 1 83 ? 3.687 14.458 -6.779 1.00 87.38 83 ASN A N 1
ATOM 684 C CA . ASN A 1 83 ? 3.732 14.582 -5.325 1.00 87.38 83 ASN A CA 1
ATOM 685 C C . ASN A 1 83 ? 2.338 14.650 -4.682 1.00 87.38 83 ASN A C 1
ATOM 687 O O . ASN A 1 83 ? 2.244 14.529 -3.463 1.00 87.38 83 ASN A O 1
ATOM 691 N N . ASP A 1 84 ? 1.279 14.814 -5.483 1.00 92.50 84 ASP A N 1
ATOM 692 C CA . ASP A 1 84 ? -0.108 14.859 -5.007 1.00 92.50 84 ASP A CA 1
ATOM 693 C C . ASP A 1 84 ? -0.730 13.458 -4.855 1.00 92.50 84 ASP A C 1
ATOM 695 O O . ASP A 1 84 ? -1.809 13.328 -4.278 1.00 92.50 84 ASP A O 1
ATOM 699 N N . PHE A 1 85 ? -0.074 12.404 -5.358 1.00 95.31 85 PHE A N 1
ATOM 700 C CA . PHE A 1 85 ? -0.475 11.025 -5.064 1.00 95.31 85 PHE A CA 1
ATOM 701 C C . PHE A 1 85 ? -0.306 10.740 -3.572 1.00 95.31 85 PHE A C 1
ATOM 703 O O . PHE A 1 85 ? 0.698 11.127 -2.981 1.00 95.31 85 PHE A O 1
ATOM 710 N N . ALA A 1 86 ? -1.253 10.014 -2.975 1.00 96.25 86 ALA A N 1
ATOM 711 C CA . ALA A 1 86 ? -1.237 9.706 -1.544 1.00 96.25 86 ALA A CA 1
ATOM 712 C C . ALA A 1 86 ? -0.121 8.727 -1.139 1.00 96.25 86 ALA A C 1
ATOM 714 O O . ALA A 1 86 ? 0.179 8.586 0.047 1.00 96.25 86 ALA A O 1
ATOM 715 N N . PHE A 1 87 ? 0.448 8.017 -2.116 1.00 97.19 87 PHE A N 1
ATOM 716 C CA . PHE A 1 87 ? 1.545 7.078 -1.940 1.00 97.19 87 PHE A CA 1
ATOM 717 C C . PHE A 1 87 ? 2.632 7.311 -2.984 1.00 97.19 87 PHE A C 1
ATOM 719 O O . PHE A 1 87 ? 2.357 7.561 -4.158 1.00 97.19 87 PHE A O 1
ATOM 726 N N . GLN A 1 88 ? 3.877 7.109 -2.571 1.00 96.19 88 GLN A N 1
ATOM 727 C CA . GLN A 1 88 ? 5.019 6.963 -3.464 1.00 96.19 88 GLN A CA 1
ATOM 728 C C . GLN A 1 88 ? 5.531 5.525 -3.405 1.00 96.19 88 GLN A C 1
ATOM 730 O O . GLN A 1 88 ? 5.373 4.830 -2.399 1.00 96.19 88 GLN A O 1
ATOM 735 N N . ILE A 1 89 ? 6.142 5.077 -4.502 1.00 96.62 89 ILE A N 1
ATOM 736 C CA . ILE A 1 89 ? 6.721 3.741 -4.616 1.00 96.62 89 ILE A CA 1
ATOM 737 C C . ILE A 1 89 ? 8.170 3.818 -5.104 1.00 96.62 89 ILE A C 1
ATOM 739 O O . ILE A 1 89 ? 8.512 4.601 -5.996 1.00 96.62 89 ILE A O 1
ATOM 743 N N . TYR A 1 90 ? 9.005 2.964 -4.527 1.00 95.56 90 TYR A N 1
ATOM 744 C CA . TYR A 1 90 ? 10.336 2.632 -5.001 1.00 95.56 90 TYR A CA 1
ATOM 745 C C . TYR A 1 90 ? 10.395 1.124 -5.234 1.00 95.56 90 TYR A C 1
ATOM 747 O O . TYR A 1 90 ? 10.273 0.348 -4.292 1.00 95.56 90 TYR A O 1
ATOM 755 N N . LEU A 1 91 ? 10.493 0.710 -6.498 1.00 91.88 91 LEU A N 1
ATOM 756 C CA . LEU A 1 91 ? 10.418 -0.704 -6.882 1.00 91.88 91 LEU A CA 1
ATOM 757 C C . LEU A 1 91 ? 11.460 -1.051 -7.935 1.00 91.88 91 LEU A C 1
ATOM 759 O O . LEU A 1 91 ? 12.393 -1.793 -7.670 1.00 91.88 91 LEU A O 1
ATOM 763 N N . LEU A 1 92 ? 11.296 -0.487 -9.131 1.00 91.88 92 LEU A N 1
ATOM 764 C CA . LEU A 1 92 ? 12.270 -0.556 -10.213 1.00 91.88 92 LEU A CA 1
ATOM 765 C C . LEU A 1 92 ? 12.735 0.871 -10.573 1.00 91.88 92 LEU A C 1
ATOM 767 O O . LEU A 1 92 ? 12.895 1.236 -11.741 1.00 91.88 92 LEU A O 1
ATOM 771 N N . GLY A 1 93 ? 12.859 1.702 -9.536 1.00 92.88 93 GLY A N 1
ATOM 772 C CA . GLY A 1 93 ? 12.974 3.155 -9.594 1.00 92.88 93 GLY A CA 1
ATOM 773 C C . GLY A 1 93 ? 11.814 3.851 -8.882 1.00 92.88 93 GLY A C 1
ATOM 774 O O . GLY A 1 93 ? 10.919 3.209 -8.329 1.00 92.88 93 GLY A O 1
ATOM 775 N N . HIS A 1 94 ? 11.844 5.182 -8.904 1.00 93.75 94 HIS A N 1
ATOM 776 C CA . HIS A 1 94 ? 10.759 6.016 -8.398 1.00 93.75 94 HIS A CA 1
ATOM 777 C C . HIS A 1 94 ? 9.599 5.994 -9.394 1.00 93.75 94 HIS A C 1
ATOM 779 O O . HIS A 1 94 ? 9.508 6.856 -10.266 1.00 93.75 94 HIS A O 1
ATOM 785 N N . ASP A 1 95 ? 8.684 5.050 -9.228 1.00 95.06 95 ASP A N 1
ATOM 786 C CA . ASP A 1 95 ? 7.496 4.870 -10.068 1.00 95.06 95 ASP A CA 1
ATOM 787 C C . ASP A 1 95 ? 6.254 5.537 -9.461 1.00 95.06 95 ASP A C 1
ATOM 789 O O . ASP A 1 95 ? 6.312 6.131 -8.384 1.00 95.06 95 ASP A O 1
ATOM 793 N N . THR A 1 96 ? 5.117 5.460 -10.153 1.00 96.44 96 THR A N 1
ATOM 794 C CA . THR A 1 96 ? 3.843 5.995 -9.662 1.00 96.44 96 THR A CA 1
ATOM 795 C C . THR A 1 96 ? 2.890 4.859 -9.337 1.00 96.44 96 THR A C 1
ATOM 797 O O . THR A 1 96 ? 2.781 3.881 -10.078 1.00 96.44 96 THR A O 1
ATOM 800 N N . VAL A 1 97 ? 2.170 5.006 -8.231 1.00 97.62 97 VAL A N 1
ATOM 801 C CA . VAL A 1 97 ? 1.203 4.037 -7.729 1.00 97.62 97 VAL A CA 1
ATOM 802 C C . VAL A 1 97 ? -0.130 4.739 -7.480 1.00 97.62 97 VAL A C 1
ATOM 804 O O . VAL A 1 97 ? -0.150 5.902 -7.095 1.00 97.62 97 VAL A O 1
ATOM 807 N N . ALA A 1 98 ? -1.239 4.071 -7.790 1.00 97.94 98 ALA A N 1
ATOM 808 C CA . ALA A 1 98 ? -2.576 4.636 -7.628 1.00 97.94 98 ALA A CA 1
ATOM 809 C C . ALA A 1 98 ? -3.653 3.545 -7.577 1.00 97.94 98 ALA A C 1
ATOM 811 O O . ALA A 1 98 ? -3.359 2.342 -7.598 1.00 97.94 98 ALA A O 1
ATOM 812 N N . LYS A 1 99 ? -4.926 3.970 -7.597 1.00 98.31 99 LYS A N 1
ATOM 813 C CA . LYS A 1 99 ? -6.109 3.096 -7.628 1.00 98.31 99 LYS A CA 1
ATOM 814 C C . LYS A 1 99 ? -6.109 2.120 -6.456 1.00 98.31 99 LYS A C 1
ATOM 816 O O . LYS A 1 99 ? -6.394 0.932 -6.621 1.00 98.31 99 LYS A O 1
ATOM 821 N N . HIS A 1 100 ? -5.741 2.624 -5.283 1.00 98.38 100 HIS A N 1
ATOM 822 C CA . HIS A 1 100 ? -5.605 1.815 -4.089 1.00 98.38 100 HIS A CA 1
ATOM 823 C C . HIS A 1 100 ? -6.985 1.440 -3.559 1.00 98.38 100 HIS A C 1
ATOM 825 O O . HIS A 1 100 ? -7.881 2.280 -3.457 1.00 98.38 100 HIS A O 1
ATOM 831 N N . LYS A 1 101 ? -7.122 0.179 -3.165 1.00 98.56 101 LYS A N 1
ATOM 832 C CA . LYS A 1 101 ? -8.251 -0.342 -2.402 1.00 98.56 101 LYS A CA 1
ATOM 833 C C . LYS A 1 101 ? -7.704 -1.073 -1.186 1.00 98.56 101 LYS A C 1
ATOM 835 O O . LYS A 1 101 ? -7.115 -2.142 -1.347 1.00 98.56 101 LYS A O 1
ATOM 840 N N . ILE A 1 102 ? -7.871 -0.487 -0.003 1.00 98.19 102 ILE A N 1
ATOM 841 C CA . ILE A 1 102 ? -7.394 -1.031 1.277 1.00 98.19 102 ILE A CA 1
ATOM 842 C C . ILE A 1 102 ? -8.606 -1.421 2.108 1.00 98.19 102 ILE A C 1
ATOM 844 O O . ILE A 1 102 ? -9.459 -0.579 2.365 1.00 98.19 102 ILE A O 1
ATOM 848 N N . LYS A 1 103 ? -8.684 -2.675 2.542 1.00 98.31 103 LYS A N 1
ATOM 849 C CA . LYS A 1 103 ? -9.779 -3.184 3.366 1.00 98.31 103 LYS A CA 1
ATOM 850 C C . LYS A 1 103 ? -9.255 -3.785 4.657 1.00 98.31 103 LYS A C 1
ATOM 852 O O . LYS A 1 103 ? -8.315 -4.582 4.620 1.00 98.31 103 LYS A O 1
ATOM 857 N N . PHE A 1 104 ? -9.902 -3.431 5.758 1.00 97.81 104 PHE A N 1
ATOM 858 C CA . PHE A 1 104 ? -9.627 -3.921 7.101 1.00 97.81 104 PHE A CA 1
ATOM 859 C C . PHE A 1 104 ? -10.766 -4.849 7.527 1.00 97.81 104 PHE A C 1
ATOM 861 O O . PHE A 1 104 ? -11.925 -4.458 7.504 1.00 97.81 104 PHE A O 1
ATOM 868 N N . ASP A 1 105 ? -10.444 -6.081 7.909 1.00 97.94 105 ASP A N 1
ATOM 869 C CA . ASP A 1 105 ? -11.412 -7.071 8.388 1.00 97.94 105 ASP A CA 1
ATOM 870 C C . ASP A 1 105 ? -10.983 -7.546 9.779 1.00 97.94 105 ASP A C 1
ATOM 872 O O . ASP A 1 105 ? -9.885 -8.095 9.939 1.00 97.94 105 ASP A O 1
ATOM 876 N N . ARG A 1 106 ? -11.814 -7.337 10.803 1.00 97.75 106 ARG A N 1
ATOM 877 C CA . ARG A 1 106 ? -11.482 -7.742 12.173 1.00 97.75 106 ARG A CA 1
ATOM 878 C C . ARG A 1 106 ? -11.506 -9.264 12.297 1.00 97.75 106 ARG A C 1
ATOM 880 O O . ARG A 1 106 ? -12.378 -9.959 11.777 1.00 97.75 106 ARG A O 1
ATOM 887 N N . ILE A 1 107 ? -10.526 -9.816 13.006 1.00 97.88 107 ILE A N 1
ATOM 888 C CA . ILE A 1 107 ? -10.418 -11.260 13.227 1.00 97.88 107 ILE A CA 1
ATOM 889 C C . ILE A 1 107 ? -11.267 -11.624 14.446 1.00 97.88 107 ILE A C 1
ATOM 891 O O . ILE A 1 107 ? -10.805 -11.549 15.591 1.00 97.88 107 ILE A O 1
ATOM 895 N N . GLY A 1 108 ? -12.521 -12.006 14.198 1.00 93.81 108 GLY A N 1
ATOM 896 C CA . GLY A 1 108 ? -13.495 -12.298 15.253 1.00 93.81 108 GLY A CA 1
ATOM 897 C C . GLY A 1 108 ? -13.653 -11.113 16.212 1.00 93.81 108 GLY A C 1
ATOM 898 O O . GLY A 1 108 ? -13.657 -9.964 15.790 1.00 93.81 108 GLY A O 1
ATOM 899 N N . ASN A 1 109 ? -13.700 -11.385 17.518 1.00 91.00 109 ASN A N 1
ATOM 900 C CA . ASN A 1 109 ? -13.815 -10.347 18.555 1.00 91.00 109 ASN A CA 1
ATOM 901 C C . ASN A 1 109 ? -12.447 -9.871 19.096 1.00 91.00 109 ASN A C 1
ATOM 903 O O . ASN A 1 109 ? -12.364 -9.375 20.218 1.00 91.00 109 ASN A O 1
ATOM 907 N N . SER A 1 110 ? -11.353 -10.077 18.355 1.00 95.31 110 SER A N 1
ATOM 908 C CA . SER A 1 110 ? -9.998 -9.698 18.789 1.00 95.31 110 SER A CA 1
ATOM 909 C C . SER A 1 110 ? -9.639 -8.262 18.395 1.00 95.31 110 SER A C 1
ATOM 911 O O . SER A 1 110 ? -10.303 -7.658 17.565 1.00 95.31 110 SER A O 1
ATOM 913 N N . ASN A 1 111 ? -8.541 -7.710 18.914 1.00 95.62 111 ASN A N 1
ATOM 914 C CA . ASN A 1 111 ? -7.984 -6.435 18.428 1.00 95.62 111 ASN A CA 1
ATOM 915 C C . ASN A 1 111 ? -6.965 -6.645 17.299 1.00 95.62 111 ASN A C 1
ATOM 917 O O . ASN A 1 111 ? -5.929 -5.979 17.256 1.00 95.62 111 ASN A O 1
ATOM 921 N N . ARG A 1 112 ? -7.234 -7.614 16.419 1.00 97.81 112 ARG A N 1
ATOM 922 C CA . ARG A 1 112 ? -6.393 -7.932 15.268 1.00 97.81 112 ARG A CA 1
ATOM 923 C C . ARG A 1 112 ? -7.194 -7.896 13.979 1.00 97.81 112 ARG A C 1
ATOM 925 O O . ARG A 1 112 ? -8.373 -8.243 13.969 1.00 97.81 112 ARG A O 1
ATOM 932 N N . PHE A 1 113 ? -6.528 -7.506 12.900 1.00 98.12 113 PHE A N 1
ATOM 933 C CA . PHE A 1 113 ? -7.131 -7.283 11.594 1.00 98.12 113 PHE A CA 1
ATOM 934 C C . PHE A 1 113 ? -6.390 -8.057 10.512 1.00 98.12 113 PHE A C 1
ATOM 936 O O . PHE A 1 113 ? -5.158 -8.098 10.479 1.00 98.12 113 PHE A O 1
ATOM 943 N N . LYS A 1 114 ? -7.156 -8.636 9.595 1.00 98.19 114 LYS A N 1
ATOM 944 C CA . LYS A 1 114 ? -6.672 -8.964 8.263 1.00 98.19 114 LYS A CA 1
ATOM 945 C C . LYS A 1 114 ? -6.755 -7.693 7.425 1.00 98.19 114 LYS A C 1
ATOM 947 O O . LYS A 1 114 ? -7.776 -7.010 7.446 1.00 98.19 114 LYS A O 1
ATOM 952 N N . ILE A 1 115 ? -5.699 -7.387 6.681 1.00 98.19 115 ILE A N 1
ATOM 953 C CA . ILE A 1 115 ? -5.681 -6.244 5.766 1.00 98.19 115 ILE A CA 1
ATOM 954 C C . ILE A 1 115 ? -5.457 -6.776 4.360 1.00 98.19 115 ILE A C 1
ATOM 956 O O . ILE A 1 115 ? -4.523 -7.544 4.119 1.00 98.19 115 ILE A O 1
ATOM 960 N N . THR A 1 116 ? -6.327 -6.386 3.434 1.00 98.44 116 THR A N 1
ATOM 961 C CA . THR A 1 116 ? -6.124 -6.628 2.002 1.00 98.44 116 THR A CA 1
ATOM 962 C C . THR A 1 116 ? -5.935 -5.301 1.302 1.00 98.44 116 THR A C 1
ATOM 964 O O . THR A 1 116 ? -6.710 -4.374 1.518 1.00 98.44 116 THR A O 1
ATOM 967 N N . TRP A 1 117 ? -4.896 -5.203 0.483 1.00 98.31 117 TRP A N 1
ATOM 968 C CA . TRP A 1 117 ? -4.585 -3.985 -0.245 1.00 98.31 117 TRP A CA 1
ATOM 969 C C . TRP A 1 117 ? -4.255 -4.317 -1.691 1.00 98.31 117 TRP A C 1
ATOM 971 O O . TRP A 1 117 ? -3.366 -5.115 -1.966 1.00 98.31 117 TRP A O 1
ATOM 981 N N . PHE A 1 118 ? -4.986 -3.699 -2.608 1.00 98.50 118 PHE A N 1
ATOM 982 C CA . PHE A 1 118 ? -4.739 -3.757 -4.041 1.00 98.50 118 PHE A CA 1
ATOM 983 C C . PHE A 1 118 ? -4.422 -2.372 -4.579 1.00 98.50 118 PHE A C 1
ATOM 985 O O . PHE A 1 118 ? -4.917 -1.374 -4.058 1.00 98.50 118 PHE A O 1
ATOM 992 N N . GLY A 1 119 ? -3.678 -2.320 -5.672 1.00 98.38 119 GLY A N 1
ATOM 993 C CA . GLY A 1 119 ? -3.520 -1.101 -6.446 1.00 98.38 119 GLY A CA 1
ATOM 994 C C . GLY A 1 119 ? -2.788 -1.361 -7.747 1.00 98.38 119 GLY A C 1
ATOM 995 O O . GLY A 1 119 ? -2.572 -2.514 -8.145 1.00 98.38 119 GLY A O 1
ATOM 996 N N . LYS A 1 120 ? -2.431 -0.277 -8.429 1.00 98.31 120 LYS A N 1
ATOM 997 C CA . LYS A 1 120 ? -1.759 -0.330 -9.722 1.00 98.31 120 LYS A CA 1
ATOM 998 C C . LYS A 1 120 ? -0.496 0.504 -9.749 1.00 98.31 120 LYS A C 1
ATOM 1000 O O . LYS A 1 120 ? -0.428 1.530 -9.086 1.00 98.31 120 LYS A O 1
ATOM 1005 N N . ILE A 1 121 ? 0.453 0.080 -10.575 1.00 97.44 121 ILE A N 1
ATOM 1006 C CA . ILE A 1 121 ? 1.751 0.722 -10.770 1.00 97.44 121 ILE A CA 1
ATOM 1007 C C . ILE A 1 121 ? 1.889 1.126 -12.241 1.00 97.44 121 ILE A C 1
ATOM 1009 O O . ILE A 1 121 ? 1.575 0.341 -13.145 1.00 97.44 121 ILE A O 1
ATOM 1013 N N . ALA A 1 122 ? 2.366 2.348 -12.456 1.00 96.12 122 ALA A N 1
ATOM 1014 C CA . ALA A 1 122 ? 2.853 2.864 -13.726 1.00 96.12 122 ALA A CA 1
ATOM 1015 C C . ALA A 1 122 ? 4.372 3.058 -13.630 1.00 96.12 122 ALA A C 1
ATOM 1017 O O . ALA A 1 122 ? 4.865 3.614 -12.645 1.00 96.12 122 ALA A O 1
ATOM 1018 N N . ARG A 1 123 ? 5.111 2.604 -14.648 1.00 94.25 123 ARG A N 1
ATOM 1019 C CA . ARG A 1 123 ? 6.582 2.649 -14.716 1.00 94.25 123 ARG A CA 1
ATOM 1020 C C . ARG A 1 123 ? 7.076 4.050 -15.113 1.00 94.25 123 ARG A C 1
ATOM 1022 O O . ARG A 1 123 ? 7.806 4.229 -16.091 1.00 94.25 123 ARG A O 1
ATOM 1029 N N . THR A 1 124 ? 6.643 5.064 -14.366 1.00 94.62 124 THR A N 1
ATOM 1030 C CA . THR A 1 124 ? 6.889 6.477 -14.682 1.00 94.62 124 THR A CA 1
ATOM 1031 C C . THR A 1 124 ? 8.362 6.845 -14.612 1.00 94.62 124 THR A C 1
ATOM 1033 O O . THR A 1 124 ? 8.775 7.771 -15.306 1.00 94.62 124 THR A O 1
ATOM 1036 N N . TYR A 1 125 ? 9.176 6.089 -13.865 1.00 92.31 125 TYR A N 1
ATOM 1037 C CA . TYR A 1 125 ? 10.625 6.279 -13.831 1.00 92.31 125 TYR A CA 1
ATOM 1038 C C . TYR A 1 125 ? 11.273 6.141 -15.218 1.00 92.31 125 TYR A C 1
ATOM 1040 O O . TYR A 1 125 ? 12.220 6.857 -15.536 1.00 92.31 125 TYR A O 1
ATOM 1048 N N . VAL A 1 126 ? 10.733 5.256 -16.061 1.00 93.38 126 VAL A N 1
ATOM 1049 C CA . VAL A 1 126 ? 11.201 5.018 -17.439 1.00 93.38 126 VAL A CA 1
ATOM 1050 C C . VAL A 1 126 ? 10.268 5.628 -18.494 1.00 93.38 126 VAL A C 1
ATOM 1052 O O . VAL A 1 126 ? 10.384 5.322 -19.677 1.00 93.38 126 VAL A O 1
ATOM 1055 N N . GLY A 1 127 ? 9.352 6.510 -18.079 1.00 94.12 127 GLY A N 1
ATOM 1056 C CA . GLY A 1 127 ? 8.458 7.252 -18.971 1.00 94.12 127 GLY A CA 1
ATOM 1057 C C . GLY A 1 127 ? 7.178 6.523 -19.398 1.00 94.12 127 GLY A C 1
ATOM 1058 O O . GLY A 1 127 ? 6.476 7.028 -20.273 1.00 94.12 127 GLY A O 1
ATOM 1059 N N . ASP A 1 128 ? 6.840 5.370 -18.805 1.00 94.38 128 ASP A N 1
ATOM 1060 C CA . ASP A 1 128 ? 5.540 4.719 -19.033 1.00 94.38 128 ASP A CA 1
ATOM 1061 C C . ASP A 1 128 ? 4.531 5.155 -17.963 1.00 94.38 128 ASP A C 1
ATOM 1063 O O . ASP A 1 128 ? 4.613 4.770 -16.7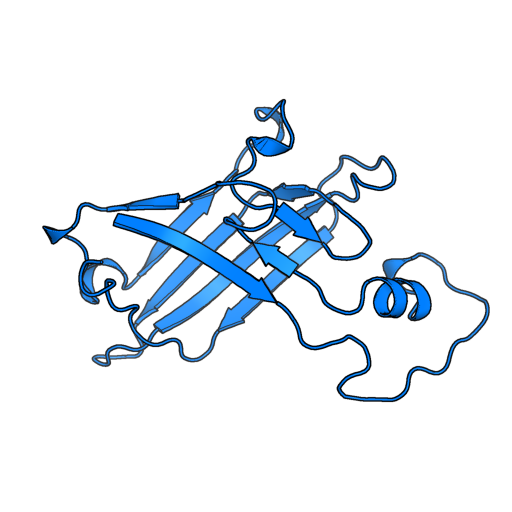95 1.00 94.38 128 ASP A O 1
ATOM 1067 N N . HIS A 1 129 ? 3.569 5.977 -18.374 1.00 94.00 129 HIS A N 1
ATOM 1068 C CA . HIS A 1 129 ? 2.547 6.548 -17.496 1.00 94.00 129 HIS A CA 1
ATOM 1069 C C . HIS A 1 129 ? 1.279 5.691 -17.389 1.00 94.00 129 HIS A C 1
ATOM 1071 O O . HIS A 1 129 ? 0.363 6.036 -16.640 1.00 94.00 129 HIS A O 1
ATOM 1077 N N . ASP A 1 130 ? 1.213 4.559 -18.092 1.00 95.75 130 ASP A N 1
ATOM 1078 C CA . ASP A 1 130 ? 0.056 3.678 -18.020 1.00 95.75 130 ASP A CA 1
ATOM 1079 C C . ASP A 1 130 ? 0.123 2.769 -16.783 1.00 95.75 130 ASP A C 1
ATOM 1081 O O . ASP A 1 130 ? 1.079 2.021 -16.565 1.00 95.75 130 ASP A O 1
ATOM 1085 N N . PHE A 1 131 ? -0.963 2.739 -16.008 1.00 96.38 131 PHE A N 1
ATOM 1086 C CA . PHE A 1 131 ? -1.132 1.852 -14.849 1.00 96.38 131 PHE A CA 1
ATOM 1087 C C . PHE A 1 131 ? -1.425 0.395 -15.267 1.00 96.38 131 PHE A C 1
ATOM 1089 O O . PHE A 1 131 ? -2.540 -0.114 -15.086 1.00 96.38 131 PHE A O 1
ATOM 1096 N N . LYS A 1 132 ? -0.432 -0.268 -15.871 1.00 95.00 132 LYS A N 1
ATOM 1097 C CA . LYS A 1 132 ? -0.520 -1.627 -16.443 1.00 95.00 132 LYS A CA 1
ATOM 1098 C C . LYS A 1 132 ? -0.297 -2.735 -15.416 1.00 95.00 132 LYS A C 1
ATOM 1100 O O . LYS A 1 132 ? -0.888 -3.807 -15.540 1.00 95.00 132 LYS A O 1
ATOM 1105 N N . HIS A 1 133 ? 0.526 -2.483 -14.403 1.00 95.31 133 HIS A N 1
ATOM 1106 C CA . HIS A 1 133 ? 0.915 -3.493 -13.423 1.00 95.31 133 HIS A CA 1
ATOM 1107 C C . HIS A 1 133 ? -0.001 -3.431 -12.203 1.00 95.31 133 HIS A C 1
ATOM 1109 O O . HIS A 1 133 ? -0.395 -2.348 -11.777 1.00 95.31 133 HIS A O 1
ATOM 1115 N N . ASN A 1 134 ? -0.347 -4.586 -11.637 1.00 97.06 134 ASN A N 1
ATOM 1116 C CA . ASN A 1 134 ? -1.128 -4.664 -10.404 1.00 97.06 134 ASN A CA 1
ATOM 1117 C C . ASN A 1 134 ? -0.221 -5.131 -9.265 1.00 97.06 134 ASN A C 1
ATOM 1119 O O . ASN A 1 134 ? 0.653 -5.967 -9.487 1.00 97.06 134 ASN A O 1
ATOM 1123 N N . PHE A 1 135 ? -0.489 -4.664 -8.050 1.00 96.38 135 PHE A N 1
ATOM 1124 C CA . PHE A 1 135 ? 0.067 -5.255 -6.838 1.00 96.38 135 PHE A CA 1
ATOM 1125 C C . PHE A 1 135 ? -1.057 -5.694 -5.900 1.00 96.38 135 PHE A C 1
ATOM 1127 O O . PHE A 1 135 ? -2.186 -5.195 -5.961 1.00 96.38 135 PHE A O 1
ATOM 1134 N N . SER A 1 136 ? -0.731 -6.637 -5.022 1.00 97.62 136 SER A N 1
ATOM 1135 C CA . SER A 1 136 ? -1.619 -7.085 -3.959 1.00 97.62 136 SER A CA 1
ATOM 1136 C C . SER A 1 136 ? -0.821 -7.407 -2.708 1.00 97.62 136 SER A C 1
ATOM 1138 O O . SER A 1 136 ? 0.192 -8.099 -2.787 1.00 97.62 136 SER A O 1
ATOM 1140 N N . VAL A 1 137 ? -1.319 -6.966 -1.563 1.00 97.56 137 VAL A N 1
ATOM 1141 C CA . VAL A 1 137 ? -0.738 -7.219 -0.248 1.00 97.56 137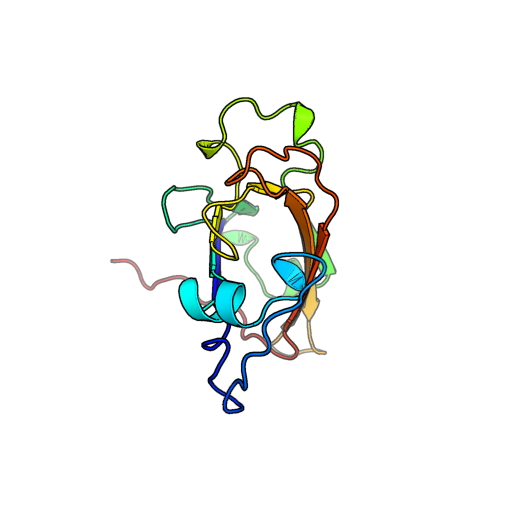 VAL A CA 1
ATOM 1142 C C . VAL A 1 137 ? -1.806 -7.847 0.632 1.00 97.56 137 VAL A C 1
ATOM 1144 O O . VAL A 1 137 ? -2.966 -7.423 0.640 1.00 97.56 137 VAL A O 1
ATOM 1147 N N . MET A 1 138 ? -1.407 -8.874 1.377 1.00 97.62 138 MET A N 1
ATOM 1148 C CA . MET A 1 138 ? -2.256 -9.532 2.357 1.00 97.62 138 MET A CA 1
ATOM 1149 C C . MET A 1 138 ? -1.532 -9.599 3.694 1.00 97.62 138 MET A C 1
ATOM 1151 O O . MET A 1 138 ? -0.601 -10.380 3.868 1.00 97.62 138 MET A O 1
ATOM 1155 N N . VAL A 1 139 ? -2.001 -8.809 4.654 1.00 96.81 139 VAL A N 1
ATOM 1156 C CA . VAL A 1 139 ? -1.572 -8.916 6.046 1.00 96.81 139 VAL A CA 1
ATOM 1157 C C . VAL A 1 139 ? -2.552 -9.836 6.753 1.00 96.81 139 VAL A C 1
ATOM 1159 O O . VAL A 1 139 ? -3.751 -9.567 6.800 1.00 96.81 139 VAL A O 1
ATOM 1162 N N . THR A 1 140 ? -2.059 -10.954 7.277 1.00 96.94 140 THR A N 1
ATOM 1163 C CA . THR A 1 140 ? -2.908 -11.988 7.885 1.00 96.94 140 THR A CA 1
ATOM 1164 C C . THR A 1 140 ? -3.306 -11.659 9.318 1.00 96.94 140 THR A C 1
ATOM 1166 O O . THR A 1 140 ? -4.324 -12.164 9.789 1.00 96.94 140 THR A O 1
ATOM 1169 N N . SER A 1 141 ? -2.520 -10.835 10.019 1.00 97.25 141 SER A N 1
ATOM 1170 C CA . SER A 1 141 ? -2.807 -10.447 11.398 1.00 97.25 141 SER A CA 1
ATOM 1171 C C . SER A 1 141 ? -2.011 -9.211 11.845 1.00 97.25 141 SER A C 1
ATOM 1173 O O . SER A 1 141 ? -0.913 -9.329 12.391 1.00 97.25 141 SER A O 1
ATOM 1175 N N . ALA A 1 142 ? -2.579 -8.025 11.638 1.00 96.38 142 ALA A N 1
ATOM 1176 C CA . ALA A 1 142 ? -2.089 -6.759 12.183 1.00 96.38 142 ALA A CA 1
ATOM 1177 C C . ALA A 1 142 ? -2.756 -6.459 13.530 1.00 96.38 142 ALA A C 1
ATOM 1179 O O . ALA A 1 142 ? -3.926 -6.784 13.720 1.00 96.38 142 ALA A O 1
ATOM 1180 N N . GLU A 1 143 ? -2.044 -5.834 14.463 1.00 96.25 143 GLU A N 1
ATOM 1181 C CA . GLU A 1 143 ? -2.660 -5.315 15.690 1.00 96.25 143 GLU A CA 1
ATOM 1182 C C . GLU A 1 143 ? -3.404 -4.009 15.417 1.00 96.25 143 GLU A C 1
ATOM 1184 O O . GLU A 1 143 ? -3.027 -3.250 14.526 1.00 96.25 143 GLU A O 1
ATOM 1189 N N . PHE A 1 144 ? -4.451 -3.734 16.198 1.00 94.69 144 PHE A N 1
ATOM 1190 C CA . PHE A 1 144 ? -5.105 -2.429 16.190 1.00 94.69 144 PHE A CA 1
ATOM 1191 C C . PHE A 1 144 ? -4.076 -1.326 16.513 1.00 94.69 144 PHE A C 1
ATOM 1193 O O . PHE A 1 144 ? -3.489 -1.365 17.604 1.00 94.69 144 PHE A O 1
ATOM 1200 N N . PRO A 1 145 ? -3.840 -0.353 15.611 1.00 88.00 145 PRO A N 1
ATOM 1201 C CA . PRO A 1 145 ? -2.792 0.638 15.816 1.00 88.00 145 PRO A CA 1
ATOM 1202 C C . PRO A 1 145 ? -3.092 1.516 17.030 1.00 88.00 145 PRO A C 1
ATOM 1204 O O . PRO A 1 145 ? -4.186 2.074 17.167 1.00 88.00 145 PRO A O 1
ATOM 1207 N N . ARG A 1 146 ? -2.110 1.656 17.920 1.00 87.19 146 ARG A N 1
ATOM 1208 C CA . ARG A 1 146 ? -2.225 2.543 19.080 1.00 87.19 146 ARG A CA 1
ATOM 1209 C C . ARG A 1 146 ? -1.970 3.978 18.651 1.00 87.19 146 ARG A C 1
ATOM 1211 O O . ARG A 1 146 ? -1.109 4.242 17.817 1.00 87.19 146 ARG A O 1
ATOM 1218 N N . LEU A 1 147 ? -2.704 4.904 19.257 1.00 85.81 147 LEU A N 1
ATOM 1219 C CA . LEU A 1 147 ? -2.370 6.315 19.127 1.00 85.81 147 LEU A CA 1
ATOM 1220 C C . LEU A 1 147 ? -1.043 6.573 19.847 1.00 85.81 147 LEU A C 1
ATOM 1222 O O . LEU A 1 147 ? -0.852 6.007 20.927 1.00 85.81 147 LEU A O 1
ATOM 1226 N N . PRO A 1 148 ? -0.155 7.416 19.296 1.00 81.06 148 PRO A N 1
ATOM 1227 C CA . PRO A 1 148 ? 1.012 7.868 20.032 1.00 81.06 148 PRO A CA 1
ATOM 1228 C C . PRO A 1 148 ? 0.552 8.465 21.362 1.00 81.06 148 PRO A C 1
ATOM 1230 O O . PRO A 1 148 ? -0.364 9.296 21.390 1.00 81.06 148 PRO A O 1
ATOM 1233 N N . GLU A 1 149 ? 1.166 8.038 22.463 1.00 74.94 149 GLU A N 1
ATOM 1234 C CA . GLU A 1 149 ? 1.114 8.821 23.692 1.00 74.94 149 GLU A CA 1
ATOM 1235 C C . GLU A 1 149 ? 1.767 10.161 23.339 1.00 74.94 149 GLU A C 1
ATOM 1237 O O . GLU A 1 149 ? 2.857 10.180 22.774 1.00 74.94 149 GLU A O 1
ATOM 1242 N N . THR A 1 150 ? 1.029 11.257 23.511 1.00 66.19 150 THR A N 1
ATOM 1243 C CA . THR A 1 150 ? 1.438 12.623 23.144 1.00 66.19 150 THR A CA 1
ATOM 1244 C C . THR A 1 150 ? 2.931 12.871 23.376 1.00 66.19 150 THR A C 1
ATOM 1246 O O . THR A 1 150 ? 3.406 12.618 24.483 1.00 66.19 150 THR A O 1
ATOM 1249 N N . LEU A 1 151 ? 3.632 13.383 22.353 1.00 49.41 151 LEU A N 1
ATOM 1250 C CA . LEU A 1 151 ? 4.944 14.025 22.512 1.00 49.41 151 LEU A CA 1
ATOM 1251 C C . LEU A 1 151 ? 4.821 15.295 23.361 1.00 49.41 151 LEU A C 1
ATOM 1253 O O . LEU A 1 151 ? 3.811 16.017 23.178 1.00 49.41 151 LEU A O 1
#

Solvent-accessible surface area (backbone atoms only — not comparable to full-atom values): 8858 Å² total; per-residue (Å²): 69,67,45,76,56,76,48,68,49,71,47,67,60,74,89,47,88,82,81,87,75,100,81,62,94,43,64,92,69,28,66,68,47,42,54,76,46,33,33,44,38,42,20,14,63,56,101,46,83,32,58,45,79,77,50,53,70,92,57,71,44,74,75,60,44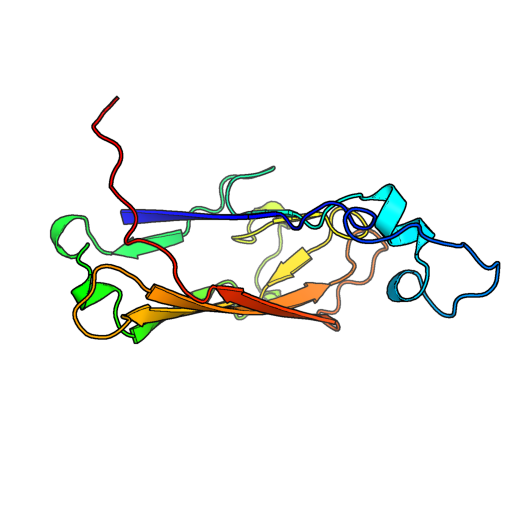,42,67,35,70,46,78,43,53,76,61,56,89,78,56,85,52,82,81,73,40,51,39,41,33,35,47,89,44,66,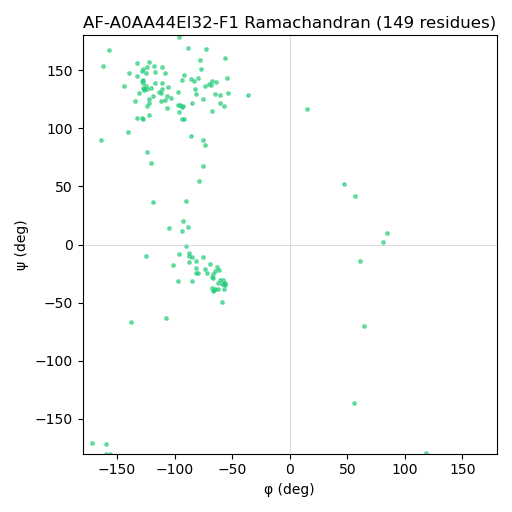32,44,47,37,45,31,40,39,36,32,38,52,51,76,95,52,72,32,27,31,37,42,36,37,31,28,34,14,52,44,60,81,71,39,77,60,68,78,43,75,51,77,48,77,45,81,71,41,69,66,82,76,76,78,78,81,130

Radius of gyration: 17.39 Å; Cα contacts (8 Å, |Δi|>4): 288; chains: 1; bounding box: 38×34×46 Å

Organism: NCBI:txid648995

pLDDT: mean 92.26, std 7.0, range [49.41, 98.56]